Protein AF-A0A0Q3WVW7-F1 (afdb_monomer_lite)

Organism: NCBI:txid157838

pLDDT: mean 91.07, std 11.67, range [48.75, 98.81]

Sequence (157 aa):
MNHPLAWHESLELHELLTFQANCLIQLKMSVRKVINHELHDLYLYSIKLVEKNLKDLLPYVENIPNEYSRRKNEQNFFAGDLLGAAKTTIKMYASAITETTSSELRSVFHRHLNIVISWYTKIFEYMNKNGLYPSFNLQKLLEKDAQNVQNALLMKY

Foldseek 3Di:
DVDADDPVVLVVLLLLLLVLLLVLLVLQVCLVVDPDPVVSVVSVVSNVVSLVVNVVSLVNQPCQDPDQPPPPPVVLSVLSVQLNVLVVLLVVLVVVLVPDPDPVVNVVSVVVNVVSVVSNVVSVCVCVVVVSQPPPDSSVSSNVSSSSSVSSSPDHD

Secondary structure (DSSP, 8-state):
--SPPPHHHHHHHHHHHHHHHHHHHHHHHHGGG--SHHHHHHHHHHHHHHHHHHHHHGGGSTT--S-------HHHHHHHHHHHHHHHHHHHHHHHHHH---HHHHHHHHHHHHHHHHHHHHHHHHHHHTTS--TT-HHHHHHHHHHHHHHHHH---

InterPro domains:
  IPR012347 Ferritin-like [G3DSA:1.20.1260.10] (1-131)
  IPR012851 Spore coat protein CotF-like [PF07875] (78-134)
  IPR012851 Spore coat protein CotF-like [PTHR39183] (1-155)

Structure (mmCIF, N/CA/C/O backbone):
data_AF-A0A0Q3WVW7-F1
#
_entry.id   AF-A0A0Q3WVW7-F1
#
loop_
_atom_site.group_PDB
_atom_site.id
_atom_site.type_symbol
_atom_site.label_atom_id
_atom_site.label_alt_id
_atom_site.label_comp_id
_atom_site.label_asym_id
_atom_site.label_entity_id
_atom_site.label_seq_id
_atom_site.pdbx_PDB_ins_code
_atom_site.Cartn_x
_atom_site.Cartn_y
_atom_site.Cartn_z
_atom_site.occupancy
_atom_site.B_iso_or_equiv
_atom_site.auth_seq_id
_atom_site.auth_comp_id
_atom_site.auth_asym_id
_atom_site.auth_atom_id
_atom_site.pdbx_PDB_model_num
ATOM 1 N N . MET A 1 1 ? 10.539 5.246 22.748 1.00 57.66 1 MET A N 1
ATOM 2 C CA . MET A 1 1 ? 11.697 4.788 21.946 1.00 57.66 1 MET A CA 1
ATOM 3 C C . MET A 1 1 ? 12.900 5.618 22.354 1.00 57.66 1 MET A C 1
ATOM 5 O O . MET A 1 1 ? 12.700 6.778 22.689 1.00 57.66 1 MET A O 1
ATOM 9 N N . ASN A 1 2 ? 14.106 5.042 22.401 1.00 59.25 2 ASN A N 1
ATOM 10 C CA . ASN A 1 2 ? 15.295 5.767 22.877 1.00 59.25 2 ASN A CA 1
ATOM 11 C C . ASN A 1 2 ? 15.873 6.751 21.845 1.00 59.25 2 ASN A C 1
ATOM 13 O O . ASN A 1 2 ? 16.683 7.581 22.234 1.00 59.25 2 ASN A O 1
ATOM 17 N N . HIS A 1 3 ? 15.425 6.706 20.584 1.00 71.00 3 HIS A N 1
ATOM 18 C CA . HIS A 1 3 ? 15.744 7.660 19.515 1.00 71.00 3 HIS A CA 1
ATOM 19 C C . HIS A 1 3 ? 14.571 7.744 18.512 1.00 71.00 3 HIS A C 1
ATOM 21 O O . HIS A 1 3 ? 13.798 6.780 18.445 1.00 71.00 3 HIS A O 1
ATOM 27 N N . PRO A 1 4 ? 14.418 8.858 17.765 1.00 80.12 4 PRO A N 1
ATOM 28 C CA . PRO A 1 4 ? 13.463 8.948 16.657 1.00 80.12 4 PRO A CA 1
ATOM 29 C C . PRO A 1 4 ? 13.840 7.979 15.525 1.00 80.12 4 PRO A C 1
ATOM 31 O O . PRO A 1 4 ? 15.010 7.608 15.392 1.00 80.12 4 PRO A O 1
ATOM 34 N N . LEU A 1 5 ? 12.860 7.587 14.704 1.00 85.81 5 LEU A N 1
ATOM 35 C CA . LEU A 1 5 ? 13.095 6.758 13.516 1.00 85.81 5 LEU A CA 1
ATOM 36 C C . LEU A 1 5 ? 14.029 7.458 12.522 1.00 85.81 5 LEU A C 1
ATOM 38 O O . LEU A 1 5 ? 13.974 8.679 12.337 1.00 85.81 5 LEU A O 1
ATOM 42 N N . ALA A 1 6 ? 14.861 6.680 11.832 1.00 90.19 6 ALA A N 1
ATOM 43 C CA . ALA A 1 6 ? 15.631 7.193 10.711 1.00 90.19 6 ALA A CA 1
ATOM 44 C C . ALA A 1 6 ? 14.698 7.592 9.554 1.00 90.19 6 ALA A C 1
ATOM 46 O O . ALA A 1 6 ? 13.647 6.996 9.340 1.00 90.19 6 ALA A O 1
ATOM 47 N N . TRP A 1 7 ? 15.099 8.574 8.739 1.00 86.50 7 TRP A N 1
ATOM 48 C CA . TRP A 1 7 ? 14.257 9.107 7.655 1.00 86.50 7 TRP A CA 1
ATOM 49 C C . TRP A 1 7 ? 13.727 8.048 6.681 1.00 86.50 7 TRP A C 1
ATOM 51 O O . TRP A 1 7 ? 12.583 8.134 6.244 1.00 86.50 7 TRP A O 1
ATOM 61 N N . HIS A 1 8 ? 14.544 7.051 6.344 1.00 88.81 8 HIS A N 1
ATOM 62 C CA . HIS A 1 8 ? 14.125 5.960 5.466 1.00 88.81 8 HIS A CA 1
ATOM 63 C C . HIS A 1 8 ? 13.130 5.020 6.163 1.00 88.81 8 HIS A C 1
ATOM 65 O O . HIS A 1 8 ? 12.169 4.603 5.531 1.00 88.81 8 HIS A O 1
ATOM 71 N N . GLU A 1 9 ? 13.287 4.758 7.464 1.00 90.75 9 GLU A N 1
ATOM 72 C CA . GLU A 1 9 ? 12.320 3.987 8.258 1.00 90.75 9 GLU A CA 1
ATOM 73 C C . GLU A 1 9 ? 10.980 4.721 8.354 1.00 90.75 9 GLU A C 1
ATOM 75 O O . GLU A 1 9 ? 9.931 4.107 8.196 1.00 90.75 9 GLU A O 1
ATOM 80 N N . SER A 1 10 ? 11.003 6.045 8.532 1.00 90.62 10 SER A N 1
ATOM 81 C CA . SER A 1 10 ? 9.798 6.882 8.524 1.00 90.62 10 SER A CA 1
ATOM 82 C C . SER A 1 10 ? 9.072 6.849 7.175 1.00 90.62 10 SER A C 1
ATOM 84 O O . SER A 1 10 ? 7.843 6.835 7.135 1.00 90.62 10 SER A O 1
ATOM 86 N N . LEU A 1 11 ? 9.811 6.814 6.061 1.00 91.00 11 LEU A N 1
ATOM 87 C CA . LEU A 1 11 ? 9.227 6.675 4.723 1.00 91.00 11 LEU A CA 1
ATOM 88 C C . LEU A 1 11 ? 8.661 5.270 4.482 1.00 91.00 11 LEU A C 1
ATOM 90 O O . LEU A 1 11 ? 7.568 5.145 3.936 1.00 91.00 11 LEU A O 1
ATOM 94 N N . GLU A 1 12 ? 9.349 4.219 4.924 1.00 93.50 12 GLU A N 1
ATOM 95 C CA . GLU A 1 12 ? 8.818 2.853 4.846 1.00 93.50 12 GLU A CA 1
ATOM 96 C C . GLU A 1 12 ? 7.570 2.682 5.725 1.00 93.50 12 GLU A C 1
ATOM 98 O O . GLU A 1 12 ? 6.584 2.074 5.305 1.00 93.50 12 GLU A O 1
ATOM 103 N N . LEU A 1 13 ? 7.557 3.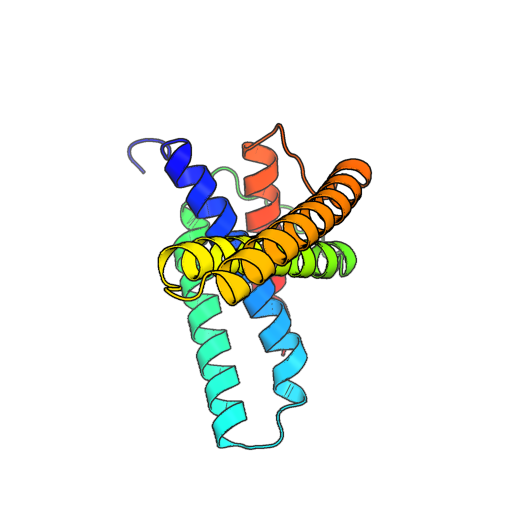289 6.916 1.00 93.31 13 LEU A N 1
ATOM 104 C CA . LEU A 1 13 ? 6.385 3.323 7.786 1.00 93.31 13 LEU A CA 1
ATOM 105 C C . LEU A 1 13 ? 5.200 4.027 7.103 1.00 93.31 13 LEU A C 1
ATOM 107 O O . LEU A 1 13 ? 4.090 3.496 7.138 1.00 93.31 13 LEU A O 1
ATOM 111 N N . HIS A 1 14 ? 5.429 5.163 6.432 1.00 92.88 14 HIS A N 1
ATOM 112 C CA . HIS A 1 14 ? 4.414 5.855 5.623 1.00 92.88 14 HIS A CA 1
ATOM 113 C C . HIS A 1 14 ? 3.791 4.929 4.566 1.00 92.88 14 HIS A C 1
ATOM 115 O O . HIS A 1 14 ? 2.562 4.814 4.475 1.00 92.88 14 HIS A O 1
ATOM 121 N N . GLU A 1 15 ? 4.625 4.243 3.779 1.00 92.88 15 GLU A N 1
ATOM 122 C CA . GLU A 1 15 ? 4.149 3.345 2.723 1.00 92.88 15 GLU A CA 1
ATOM 123 C C . GLU A 1 15 ? 3.331 2.184 3.312 1.00 92.88 15 GLU A C 1
ATOM 125 O O . GLU A 1 15 ? 2.245 1.873 2.811 1.00 92.88 15 GLU A O 1
ATOM 130 N N . LEU A 1 16 ? 3.802 1.580 4.411 1.00 95.56 16 LEU A N 1
ATOM 131 C CA . LEU A 1 16 ? 3.119 0.471 5.082 1.00 95.56 16 LEU A CA 1
ATOM 132 C C . LEU A 1 16 ? 1.773 0.884 5.682 1.00 95.56 16 LEU A C 1
ATOM 134 O O . LEU A 1 16 ? 0.780 0.180 5.475 1.00 95.56 16 LEU A O 1
ATOM 138 N N . LEU A 1 17 ? 1.719 2.007 6.404 1.00 94.81 17 LEU A N 1
ATOM 139 C CA . LEU A 1 17 ? 0.484 2.511 7.011 1.00 94.81 17 LEU A CA 1
ATOM 140 C C . LEU A 1 17 ? -0.545 2.862 5.933 1.00 94.81 17 LEU A C 1
ATOM 142 O O . LEU A 1 17 ? -1.691 2.418 6.014 1.00 94.81 17 LEU A O 1
ATOM 146 N N . THR A 1 18 ? -0.132 3.596 4.896 1.00 92.81 18 THR A N 1
ATOM 147 C CA . THR A 1 18 ? -1.018 4.010 3.798 1.00 92.81 18 THR A CA 1
ATOM 148 C C . THR A 1 18 ? -1.592 2.804 3.063 1.00 92.81 18 THR A C 1
ATOM 150 O O . THR A 1 18 ? -2.807 2.706 2.870 1.00 92.81 18 THR A O 1
ATOM 153 N N . PHE A 1 19 ? -0.733 1.859 2.671 1.00 93.88 19 PHE A N 1
ATOM 154 C CA . PHE A 1 19 ? -1.153 0.690 1.909 1.00 93.88 19 PHE A CA 1
ATOM 155 C C . PHE A 1 19 ? -2.079 -0.221 2.722 1.00 93.88 19 PHE A C 1
ATOM 157 O O . PHE A 1 19 ? -3.143 -0.615 2.239 1.00 93.88 19 PHE A O 1
ATOM 164 N N . GLN A 1 20 ? -1.723 -0.522 3.976 1.00 97.19 20 GLN A N 1
ATOM 165 C CA . GLN A 1 20 ? -2.538 -1.390 4.827 1.00 97.19 20 GLN A CA 1
ATOM 166 C C . GLN A 1 20 ? -3.859 -0.732 5.240 1.00 97.19 20 GLN A C 1
ATOM 168 O O . GLN A 1 20 ? -4.874 -1.425 5.296 1.00 97.19 20 GLN A O 1
ATOM 173 N N . ALA A 1 21 ? -3.896 0.586 5.459 1.00 95.69 21 ALA A N 1
ATOM 174 C CA . ALA A 1 21 ? -5.146 1.301 5.719 1.00 95.69 21 ALA A CA 1
ATOM 175 C C . ALA A 1 21 ? -6.113 1.204 4.531 1.00 95.69 21 ALA A C 1
ATOM 177 O O . ALA A 1 21 ? -7.284 0.870 4.719 1.00 95.69 21 ALA A O 1
ATOM 178 N N . ASN A 1 22 ? -5.628 1.429 3.305 1.00 94.94 22 ASN A N 1
ATOM 179 C CA . ASN A 1 22 ? -6.458 1.313 2.103 1.00 94.94 22 ASN A CA 1
ATOM 180 C C . ASN A 1 22 ? -6.920 -0.134 1.879 1.00 94.94 22 ASN A C 1
ATOM 182 O O . ASN A 1 22 ? -8.099 -0.367 1.618 1.00 94.94 22 ASN A O 1
ATOM 186 N N . CYS A 1 23 ? -6.032 -1.113 2.079 1.00 95.94 23 CYS A N 1
ATOM 187 C CA . CYS A 1 23 ? -6.392 -2.529 2.040 1.00 95.94 23 CYS A CA 1
ATOM 188 C C . CYS A 1 23 ? -7.506 -2.856 3.050 1.00 95.94 23 CYS A C 1
ATOM 190 O O . CYS A 1 23 ? -8.507 -3.481 2.697 1.00 95.94 23 CYS A O 1
ATOM 192 N N . LEU A 1 24 ? -7.388 -2.368 4.290 1.00 97.50 24 LEU A N 1
ATOM 193 C CA . LEU A 1 24 ? -8.395 -2.574 5.328 1.00 97.50 24 LEU A CA 1
ATOM 194 C C . LEU A 1 24 ? -9.749 -1.969 4.942 1.00 97.50 24 LEU A C 1
ATOM 196 O O . LEU A 1 24 ? -10.776 -2.631 5.087 1.00 97.50 24 LEU A O 1
ATOM 200 N N . ILE A 1 25 ? -9.758 -0.736 4.427 1.00 95.62 25 ILE A N 1
ATOM 201 C CA . ILE A 1 25 ? -10.981 -0.076 3.952 1.00 95.62 25 ILE A CA 1
ATOM 202 C C . ILE A 1 25 ? -11.625 -0.907 2.837 1.00 95.62 25 ILE A C 1
ATOM 204 O O . ILE A 1 25 ? -12.817 -1.206 2.913 1.00 95.62 25 ILE A O 1
ATOM 208 N N . GLN A 1 26 ? -10.846 -1.352 1.851 1.00 95.94 26 GLN A N 1
ATOM 209 C CA . GLN A 1 26 ? -11.347 -2.139 0.727 1.00 95.94 26 GLN A CA 1
ATOM 210 C C . GLN A 1 26 ? -11.926 -3.492 1.165 1.00 95.94 26 GLN A C 1
ATOM 212 O O . GLN A 1 26 ? -13.004 -3.884 0.701 1.00 95.94 26 GLN A O 1
ATOM 217 N N . LEU A 1 27 ? -11.262 -4.192 2.091 1.00 97.88 27 LEU A N 1
ATOM 218 C CA . LEU A 1 27 ? -11.765 -5.434 2.684 1.00 97.88 27 LEU A CA 1
ATOM 219 C C . LEU A 1 27 ? -13.101 -5.195 3.399 1.00 97.88 27 LEU A C 1
ATOM 221 O O . LEU A 1 27 ? -14.083 -5.888 3.126 1.00 97.88 27 LEU A O 1
ATOM 225 N N . LYS A 1 28 ? -13.168 -4.166 4.251 1.00 97.06 28 LYS A N 1
ATOM 226 C CA . LYS A 1 28 ? -14.375 -3.788 5.002 1.00 97.06 28 LYS A CA 1
ATOM 227 C C . LYS A 1 28 ? -15.533 -3.353 4.098 1.00 97.06 28 LYS A C 1
ATOM 229 O O . LYS A 1 28 ? -16.685 -3.665 4.383 1.00 97.06 28 LYS A O 1
ATOM 234 N N . MET A 1 29 ? -15.250 -2.676 2.984 1.00 94.50 29 MET A N 1
ATOM 235 C CA . MET A 1 29 ? -16.251 -2.318 1.968 1.00 94.50 29 MET A CA 1
ATOM 236 C C . MET A 1 29 ? -16.808 -3.532 1.216 1.00 94.50 29 MET A C 1
ATOM 238 O O . MET A 1 29 ? -17.929 -3.481 0.699 1.00 94.50 29 MET A O 1
ATOM 242 N N . SER A 1 30 ? -16.016 -4.598 1.112 1.00 96.44 30 SER A N 1
ATOM 243 C CA . SER A 1 30 ? -16.300 -5.728 0.230 1.00 96.44 30 SER A CA 1
ATOM 244 C C . SER A 1 30 ? -16.877 -6.936 0.957 1.00 96.44 30 SER A C 1
ATOM 246 O O . SER A 1 30 ? -17.667 -7.652 0.354 1.00 96.44 30 SER A O 1
ATOM 248 N N . VAL A 1 31 ? -16.546 -7.151 2.235 1.00 97.81 31 VAL A N 1
ATOM 249 C CA . VAL A 1 31 ? -16.882 -8.387 2.968 1.00 97.81 31 VAL A CA 1
ATOM 250 C C . VAL A 1 31 ? -18.374 -8.732 2.937 1.00 97.81 31 VAL A C 1
ATOM 252 O O . VAL A 1 31 ? -18.726 -9.867 2.643 1.00 97.81 31 VAL A O 1
ATOM 255 N N . ARG A 1 32 ? -19.272 -7.745 3.073 1.00 96.06 32 ARG A N 1
ATOM 256 C CA . ARG A 1 32 ? -20.734 -7.966 2.998 1.00 96.06 32 ARG A CA 1
ATOM 257 C C . ARG A 1 32 ? -21.237 -8.440 1.633 1.00 96.06 32 ARG A C 1
ATOM 259 O O . ARG A 1 32 ? -22.378 -8.872 1.521 1.00 96.06 32 ARG A O 1
ATOM 266 N N . LYS A 1 33 ? -20.423 -8.297 0.586 1.00 97.44 33 LYS A N 1
ATOM 267 C CA . LYS A 1 33 ? -20.734 -8.719 -0.787 1.00 97.44 33 LYS A CA 1
ATOM 268 C C . LYS A 1 33 ? -20.214 -10.130 -1.083 1.00 97.44 33 LYS A C 1
ATOM 270 O O . LYS A 1 33 ? -20.524 -10.673 -2.140 1.00 97.44 33 LYS A O 1
ATOM 275 N N . VAL A 1 34 ? -19.412 -10.714 -0.190 1.00 97.12 34 VAL A N 1
ATOM 276 C CA . VAL A 1 34 ? -18.828 -12.048 -0.358 1.00 97.12 34 VAL A CA 1
ATOM 277 C C . VAL A 1 34 ? -19.845 -13.097 0.087 1.00 97.12 34 VAL A C 1
ATOM 279 O O . VAL A 1 34 ? -20.112 -13.246 1.273 1.00 97.12 34 VAL A O 1
ATOM 282 N N . ILE A 1 35 ? -20.430 -13.810 -0.880 1.00 97.00 35 ILE A N 1
ATOM 283 C CA . ILE A 1 35 ? -21.507 -14.787 -0.631 1.00 97.00 35 ILE A CA 1
ATOM 284 C C . ILE A 1 35 ? -20.952 -16.146 -0.179 1.00 97.00 35 ILE A C 1
ATOM 286 O O . ILE A 1 35 ? -21.553 -16.821 0.652 1.00 97.00 35 ILE A O 1
ATOM 290 N N . ASN A 1 36 ? -19.817 -16.573 -0.741 1.00 98.25 36 ASN A N 1
ATOM 291 C CA . ASN A 1 36 ? -19.202 -17.850 -0.387 1.00 98.25 36 ASN A CA 1
ATOM 292 C C . ASN A 1 36 ? -18.676 -17.800 1.058 1.00 98.25 36 ASN A C 1
ATOM 294 O O . ASN A 1 36 ? -17.891 -16.916 1.390 1.00 98.25 36 ASN A O 1
ATOM 298 N N . HIS A 1 37 ? -19.093 -18.759 1.888 1.00 97.56 37 HIS A N 1
ATOM 299 C CA . HIS A 1 37 ? -18.794 -18.770 3.323 1.00 97.56 37 HIS A CA 1
ATOM 300 C C . HIS A 1 37 ? -17.295 -18.870 3.624 1.00 97.56 37 HIS A C 1
ATOM 302 O O . HIS A 1 37 ? -16.781 -18.108 4.434 1.00 97.56 37 HIS A O 1
ATOM 308 N N . GLU A 1 38 ? -16.581 -19.771 2.952 1.00 98.44 38 GLU A N 1
ATOM 309 C CA . GLU A 1 38 ? -15.143 -19.962 3.170 1.00 98.44 38 GLU A CA 1
ATOM 310 C C . GLU A 1 38 ? -14.354 -18.703 2.789 1.00 98.44 38 GLU A C 1
ATOM 312 O O . GLU A 1 38 ? -13.508 -18.228 3.546 1.00 98.44 38 GLU A O 1
ATOM 317 N N . LEU A 1 39 ? -14.690 -18.089 1.651 1.00 98.25 39 LEU A N 1
ATOM 318 C CA . LEU A 1 39 ? -14.087 -16.824 1.247 1.00 98.25 39 LEU A CA 1
ATOM 319 C C . LEU A 1 39 ? -14.458 -15.690 2.210 1.00 98.25 39 LEU A C 1
ATOM 321 O O . LEU A 1 39 ? -13.614 -14.857 2.527 1.00 98.25 39 LEU A O 1
ATOM 325 N N . HIS A 1 40 ? -15.695 -15.650 2.702 1.00 98.38 40 HIS A N 1
ATOM 326 C CA . HIS A 1 40 ? -16.123 -14.659 3.686 1.00 98.38 40 HIS A CA 1
ATOM 327 C C . HIS A 1 40 ? -15.319 -14.783 4.991 1.00 98.38 40 HIS A C 1
ATOM 329 O O . HIS A 1 40 ? -14.857 -13.773 5.526 1.00 98.38 40 HIS A O 1
ATOM 335 N N . ASP A 1 41 ? -15.067 -16.006 5.464 1.00 98.50 41 ASP A N 1
ATOM 336 C CA . ASP A 1 41 ? -14.225 -16.259 6.636 1.00 98.50 41 ASP A CA 1
ATOM 337 C C . ASP A 1 41 ? -12.779 -15.802 6.414 1.00 98.50 41 ASP A C 1
ATOM 339 O O . ASP A 1 41 ? -12.187 -15.181 7.303 1.00 98.50 41 ASP A O 1
ATOM 343 N N . LEU A 1 42 ? -12.228 -16.019 5.214 1.00 98.56 42 LEU A N 1
ATOM 344 C CA . LEU A 1 42 ? -10.917 -15.484 4.838 1.00 98.56 42 LEU A CA 1
ATOM 345 C C . LEU A 1 42 ? -10.905 -13.951 4.862 1.00 98.56 42 LEU A C 1
ATOM 347 O O . LEU A 1 42 ? -9.973 -13.369 5.412 1.00 98.56 42 LEU A O 1
ATOM 351 N N . TYR A 1 43 ? -11.949 -13.282 4.361 1.00 98.50 43 TYR A N 1
ATOM 352 C CA . TYR A 1 43 ? -12.070 -11.821 4.462 1.00 98.50 43 TYR A CA 1
ATOM 353 C C . TYR A 1 43 ? -12.098 -11.352 5.923 1.00 98.50 43 TYR A C 1
ATOM 355 O O . TYR A 1 43 ? -11.387 -10.410 6.273 1.00 98.50 43 TYR A O 1
ATOM 363 N N . LEU A 1 44 ? -12.873 -12.007 6.794 1.00 98.56 44 LEU A N 1
ATOM 364 C CA . LEU A 1 44 ? -12.922 -11.672 8.222 1.00 98.56 44 LEU A CA 1
ATOM 365 C C . LEU A 1 44 ? -11.569 -11.882 8.911 1.00 98.56 44 LEU A C 1
ATOM 367 O O . LEU A 1 44 ? -11.159 -11.059 9.734 1.00 98.56 44 LEU A O 1
ATOM 371 N N . TYR A 1 45 ? -10.871 -12.968 8.579 1.00 98.62 45 TYR A N 1
ATOM 372 C CA . TYR A 1 45 ? -9.523 -13.229 9.070 1.00 98.62 45 TYR A CA 1
ATOM 373 C C . TYR A 1 45 ? -8.544 -12.145 8.605 1.00 98.62 45 TYR A C 1
ATOM 375 O O . TYR A 1 45 ? -7.843 -11.561 9.433 1.00 98.62 45 TYR A O 1
ATOM 383 N N . SER A 1 46 ? -8.541 -11.817 7.310 1.00 98.62 46 SER A N 1
ATOM 384 C CA . SER A 1 46 ? -7.692 -10.771 6.738 1.00 98.62 46 SER A CA 1
ATOM 385 C C . SER A 1 46 ? -7.963 -9.408 7.368 1.00 98.62 46 SER A C 1
ATOM 387 O O . SER A 1 46 ? -7.014 -8.706 7.702 1.00 98.62 46 SER A O 1
ATOM 389 N N . ILE A 1 47 ? -9.228 -9.045 7.607 1.00 98.69 47 ILE A N 1
ATOM 390 C CA . ILE A 1 47 ? -9.578 -7.801 8.305 1.00 98.69 47 ILE A CA 1
ATOM 391 C C . ILE A 1 47 ? -8.927 -7.769 9.691 1.00 98.69 47 ILE A C 1
ATOM 393 O O . ILE A 1 47 ? -8.220 -6.815 10.004 1.00 98.69 47 ILE A O 1
ATOM 397 N N . LYS A 1 48 ? -9.093 -8.823 10.501 1.00 98.56 48 LYS A N 1
ATOM 398 C CA . LYS A 1 4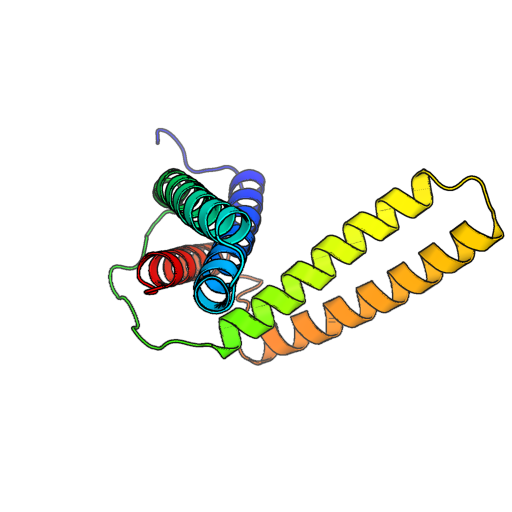8 ? -8.497 -8.898 11.848 1.00 98.56 48 LYS A CA 1
ATOM 399 C C . LYS A 1 48 ? -6.967 -8.846 11.816 1.00 98.56 48 LYS A C 1
ATOM 401 O O . LYS A 1 48 ? -6.362 -8.197 12.667 1.00 98.56 48 LYS A O 1
ATOM 406 N N . LEU A 1 49 ? -6.349 -9.517 10.844 1.00 98.56 49 LEU A N 1
ATOM 407 C CA . LEU A 1 49 ? -4.900 -9.518 10.644 1.00 98.56 49 LEU A CA 1
ATOM 408 C C . LEU A 1 49 ? -4.382 -8.109 10.324 1.00 98.56 49 LEU A C 1
ATOM 410 O O . LEU A 1 49 ? -3.473 -7.623 10.992 1.00 98.56 49 LEU A O 1
ATOM 414 N N . VAL A 1 50 ? -4.990 -7.429 9.350 1.00 98.50 50 VAL A N 1
ATOM 415 C CA . VAL A 1 50 ? -4.582 -6.074 8.953 1.00 98.50 50 VAL A CA 1
ATOM 416 C C . VAL A 1 50 ? -4.858 -5.064 10.076 1.00 98.50 50 VAL A C 1
ATOM 418 O O . VAL A 1 50 ? -4.017 -4.209 10.344 1.00 98.50 50 VAL A O 1
ATOM 421 N N . GLU A 1 51 ? -5.978 -5.184 10.801 1.00 98.31 51 GLU A N 1
ATOM 422 C CA . GLU A 1 51 ? -6.243 -4.361 11.992 1.00 98.31 51 GLU A CA 1
ATOM 423 C C . GLU A 1 51 ? -5.161 -4.525 13.061 1.00 98.31 51 GLU A C 1
ATOM 425 O O . GLU A 1 51 ? -4.767 -3.537 13.681 1.00 98.31 51 GLU A O 1
ATOM 430 N N . LYS A 1 52 ? -4.690 -5.756 13.294 1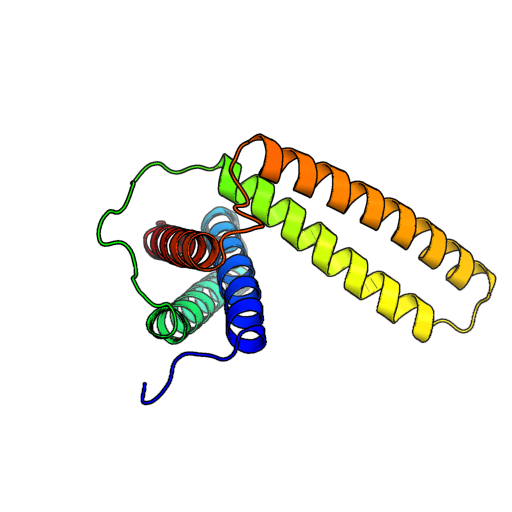.00 98.25 52 LYS A N 1
ATOM 431 C CA . LYS A 1 52 ? -3.603 -6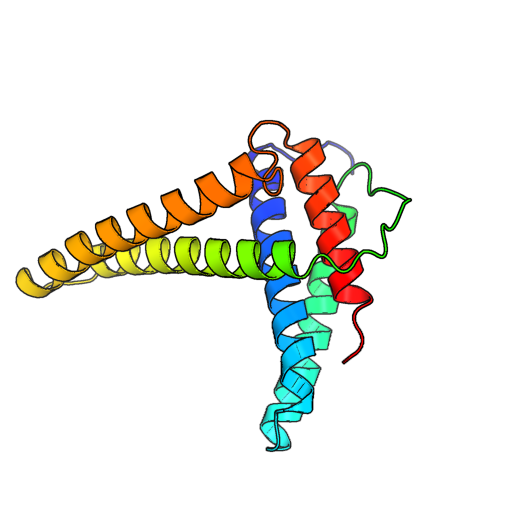.025 14.237 1.00 98.25 52 LYS A CA 1
ATOM 432 C C . LYS A 1 52 ? -2.305 -5.365 13.774 1.00 98.25 52 LYS A C 1
ATOM 434 O O . LYS A 1 52 ? -1.745 -4.583 14.531 1.00 98.25 52 LYS A O 1
ATOM 439 N N . ASN A 1 53 ? -1.883 -5.604 12.533 1.00 98.31 53 ASN A N 1
ATOM 440 C CA . ASN A 1 53 ? -0.660 -5.010 11.987 1.00 98.31 53 ASN A CA 1
ATOM 441 C C . ASN A 1 53 ? -0.665 -3.480 12.107 1.00 98.31 53 ASN A C 1
ATOM 443 O O . ASN A 1 53 ? 0.313 -2.880 12.538 1.00 98.31 53 ASN A O 1
ATOM 447 N N . LEU A 1 54 ? -1.784 -2.840 11.761 1.00 97.31 54 LEU A N 1
ATOM 448 C CA . LEU A 1 54 ? -1.929 -1.391 11.866 1.00 97.31 54 LEU A CA 1
ATOM 449 C C . LEU A 1 54 ? -1.851 -0.897 13.316 1.00 97.31 54 LEU A C 1
ATOM 451 O O . LEU A 1 54 ? -1.223 0.126 13.576 1.00 97.31 54 LEU A O 1
ATOM 455 N N . LYS A 1 55 ? -2.450 -1.623 14.269 1.00 96.12 55 LYS A N 1
ATOM 456 C CA . LYS A 1 55 ? -2.331 -1.315 15.705 1.00 96.12 55 LYS A CA 1
ATOM 457 C C . LYS A 1 55 ? -0.901 -1.478 16.217 1.00 96.12 55 LYS A C 1
ATOM 459 O O . LYS A 1 55 ? -0.503 -0.699 17.073 1.00 96.12 55 LYS A O 1
ATOM 464 N N . ASP A 1 56 ? -0.149 -2.438 15.685 1.00 95.69 56 ASP A N 1
ATOM 465 C CA . ASP A 1 56 ? 1.254 -2.660 16.044 1.00 95.69 56 ASP A CA 1
ATOM 466 C C . ASP A 1 56 ? 2.171 -1.566 15.456 1.00 95.69 56 ASP A C 1
ATOM 468 O O . ASP A 1 56 ? 3.151 -1.182 16.090 1.00 95.69 56 ASP A O 1
ATOM 472 N N . LEU A 1 57 ? 1.836 -1.014 14.281 1.00 94.50 57 LEU A N 1
ATOM 473 C CA . LEU A 1 57 ? 2.602 0.052 13.615 1.00 94.50 57 LEU A CA 1
ATOM 474 C C . LEU A 1 57 ? 2.278 1.468 14.125 1.00 94.50 57 LEU A C 1
ATOM 476 O O . LEU A 1 57 ? 3.161 2.322 14.149 1.00 94.50 57 LEU A O 1
ATOM 480 N N . LEU A 1 58 ? 1.038 1.741 14.545 1.00 91.75 58 LEU A N 1
ATOM 481 C CA . LEU A 1 58 ? 0.610 3.075 15.003 1.00 91.75 58 LEU A CA 1
ATOM 482 C C . LEU A 1 58 ? 1.499 3.701 16.099 1.00 91.75 58 LEU A C 1
ATOM 484 O O . LEU A 1 58 ? 1.779 4.893 15.992 1.00 91.75 58 LEU A O 1
ATOM 488 N N . PRO A 1 59 ? 1.978 2.961 17.122 1.00 90.88 59 PRO A N 1
ATOM 489 C CA . PRO A 1 59 ? 2.853 3.506 18.162 1.00 90.88 59 PRO A CA 1
ATOM 490 C C . PRO A 1 59 ? 4.193 4.064 17.663 1.00 90.88 59 PRO A C 1
ATOM 492 O O . PRO A 1 59 ? 4.887 4.725 18.434 1.00 90.88 59 PRO A O 1
ATOM 495 N N . TYR A 1 60 ? 4.572 3.790 16.411 1.00 90.06 60 TYR A N 1
ATOM 496 C CA . TYR A 1 60 ? 5.785 4.314 15.779 1.00 90.06 60 TYR A CA 1
ATOM 497 C C . TYR A 1 60 ? 5.586 5.684 15.112 1.00 90.06 60 TYR A C 1
ATOM 499 O O . TYR A 1 60 ? 6.562 6.286 14.670 1.00 90.06 60 TYR A O 1
ATOM 507 N N . VAL A 1 61 ? 4.355 6.203 15.059 1.00 86.44 61 VAL A N 1
ATOM 508 C CA . VAL A 1 61 ? 4.074 7.560 14.575 1.00 86.44 61 VAL A CA 1
ATOM 509 C C . VAL A 1 61 ? 4.142 8.551 15.738 1.00 86.44 61 VAL A C 1
ATOM 511 O O . VAL A 1 61 ? 3.387 8.449 16.705 1.00 86.44 61 VAL A O 1
ATOM 514 N N . GLU A 1 62 ? 5.034 9.537 15.643 1.00 75.75 62 GLU A N 1
ATOM 515 C CA . GLU A 1 62 ? 5.090 10.654 16.591 1.00 75.75 62 GLU A CA 1
ATOM 516 C C . GLU A 1 62 ? 3.875 11.584 16.419 1.00 75.75 62 GLU A C 1
ATOM 518 O O . GLU A 1 62 ? 3.393 11.788 15.308 1.00 75.75 62 GLU A O 1
ATOM 523 N N . ASN A 1 63 ? 3.397 12.192 17.513 1.00 65.75 63 ASN A N 1
ATOM 524 C CA . ASN A 1 63 ? 2.330 13.207 17.504 1.00 65.75 63 ASN A CA 1
ATOM 525 C C . ASN A 1 63 ? 1.033 12.780 16.793 1.00 65.75 63 ASN A C 1
ATOM 527 O O . ASN A 1 63 ? 0.491 13.511 15.966 1.00 65.75 63 ASN A O 1
ATOM 531 N N . ILE A 1 64 ? 0.495 11.611 17.155 1.00 62.84 64 ILE A N 1
ATOM 532 C CA . ILE A 1 64 ? -0.825 11.170 16.686 1.00 62.84 64 ILE A CA 1
ATOM 533 C C . ILE A 1 64 ? -1.876 12.235 17.067 1.00 62.84 64 ILE A C 1
ATOM 535 O O . ILE A 1 64 ? -2.061 12.493 18.261 1.00 62.84 64 ILE A O 1
ATOM 539 N N . PRO A 1 65 ? -2.578 12.860 16.101 1.00 58.62 65 PRO A N 1
ATOM 540 C CA . PRO A 1 65 ? -3.556 13.897 16.405 1.00 58.62 65 PRO A CA 1
ATOM 541 C C . PRO A 1 65 ? -4.675 13.354 17.305 1.00 58.62 65 PRO A C 1
ATOM 543 O O . PRO A 1 65 ? -5.269 12.318 17.012 1.00 58.62 65 PRO A O 1
ATOM 546 N N . ASN A 1 66 ? -5.006 14.080 18.378 1.00 54.03 66 ASN A N 1
ATOM 547 C CA . ASN A 1 66 ? -6.159 13.757 19.231 1.00 54.03 66 ASN A CA 1
ATOM 548 C C . ASN A 1 66 ? -7.504 14.055 18.540 1.00 54.03 66 ASN A C 1
ATOM 550 O O . ASN A 1 66 ? -8.542 13.524 18.941 1.00 54.03 66 ASN A O 1
ATOM 554 N N . GLU A 1 67 ? -7.505 14.911 17.511 1.00 50.16 67 GLU A N 1
ATOM 555 C CA . GLU A 1 67 ? -8.715 15.326 16.804 1.00 50.16 67 GLU A CA 1
ATOM 556 C C . GLU A 1 67 ? -9.013 14.444 15.592 1.00 50.16 67 GLU A C 1
ATOM 558 O O . GLU A 1 67 ? -8.516 14.619 14.478 1.00 50.16 67 GLU A O 1
ATOM 563 N N . TYR A 1 68 ? -9.936 13.518 15.817 1.00 52.72 68 TYR A N 1
ATOM 564 C CA . TYR A 1 68 ? -10.585 12.748 14.773 1.00 52.72 68 TYR A CA 1
ATOM 565 C C . TYR A 1 68 ? -11.546 13.651 13.997 1.00 52.72 68 TYR A C 1
ATOM 567 O O . TYR A 1 68 ? -12.687 13.876 14.411 1.00 52.72 68 TYR A O 1
ATOM 575 N N . SER A 1 69 ? -11.152 14.122 12.814 1.00 51.53 69 SER A N 1
ATOM 576 C CA . SER A 1 69 ? -12.159 14.606 11.869 1.00 51.53 69 SER A CA 1
ATOM 577 C C . SER A 1 69 ? -12.910 13.398 11.304 1.00 51.53 69 SER A C 1
ATOM 579 O O . SER A 1 69 ? -12.466 12.734 10.375 1.00 51.53 69 SER A O 1
ATOM 581 N N . ARG A 1 70 ? -14.107 13.144 11.850 1.00 48.75 70 ARG A N 1
ATOM 582 C CA . ARG A 1 70 ? -15.084 12.121 11.416 1.00 48.75 70 ARG A CA 1
ATOM 583 C C . ARG A 1 70 ? -15.564 12.289 9.964 1.00 48.75 70 ARG A C 1
ATOM 585 O O . ARG A 1 70 ? -16.483 11.593 9.529 1.00 48.75 70 ARG A O 1
ATOM 592 N N . ARG A 1 71 ? -15.001 13.243 9.212 1.00 51.34 71 ARG A N 1
ATOM 593 C CA . ARG A 1 71 ? -15.282 13.407 7.790 1.00 51.34 71 ARG A CA 1
ATOM 594 C C . ARG A 1 71 ? -14.642 12.244 7.055 1.00 51.34 71 ARG A C 1
ATOM 596 O O . ARG A 1 71 ? -13.451 12.243 6.770 1.00 51.34 71 ARG A O 1
ATOM 603 N N . LYS A 1 72 ? -15.494 11.274 6.740 1.00 54.84 72 LYS A N 1
ATOM 604 C CA . LYS A 1 72 ? -15.278 10.237 5.741 1.00 54.84 72 LYS A CA 1
ATOM 605 C C . LYS A 1 72 ? -14.881 10.917 4.430 1.00 54.84 72 LYS A C 1
ATOM 607 O O . LYS A 1 72 ? -15.743 11.317 3.655 1.00 54.84 72 LYS A O 1
ATOM 612 N N . ASN A 1 73 ? -13.589 11.129 4.209 1.00 63.38 73 ASN A N 1
ATOM 613 C CA . ASN A 1 73 ? -13.130 11.673 2.945 1.00 63.38 73 ASN A CA 1
ATOM 614 C C . ASN A 1 73 ? -12.908 10.501 1.991 1.00 63.38 73 ASN A C 1
ATOM 616 O O . ASN A 1 73 ? -11.783 10.055 1.792 1.00 63.38 73 ASN A O 1
ATOM 620 N N . GLU A 1 74 ? -14.007 9.959 1.457 1.00 76.88 74 GLU A N 1
ATOM 621 C CA . GLU A 1 74 ? -13.980 8.857 0.483 1.00 76.88 74 GLU A CA 1
ATOM 622 C C . GLU A 1 74 ? -13.036 9.178 -0.688 1.00 76.88 74 GLU A C 1
ATOM 624 O O . GLU A 1 74 ? -12.350 8.298 -1.196 1.00 76.88 74 GLU A O 1
ATOM 629 N N . GLN A 1 75 ? -12.907 10.461 -1.040 1.00 84.06 75 GLN A N 1
ATOM 630 C CA . GLN A 1 75 ? -11.973 10.952 -2.051 1.00 84.06 75 GLN A CA 1
ATOM 631 C C . GLN A 1 75 ? -10.503 10.662 -1.707 1.00 84.06 75 GLN A C 1
ATOM 633 O O . GLN A 1 75 ? -9.738 10.314 -2.605 1.00 84.06 75 GLN A O 1
ATOM 638 N N . ASN A 1 76 ? -10.102 10.772 -0.433 1.00 85.44 76 ASN A N 1
ATOM 639 C CA . ASN A 1 76 ? -8.738 10.446 0.002 1.00 85.44 76 ASN A CA 1
ATOM 640 C C . ASN A 1 76 ? -8.453 8.960 -0.180 1.00 85.44 76 ASN A C 1
ATOM 642 O O . ASN A 1 76 ? -7.389 8.609 -0.683 1.00 85.44 76 ASN A O 1
ATOM 646 N N . PHE A 1 77 ? -9.414 8.114 0.202 1.00 89.69 77 PHE A N 1
ATOM 647 C CA . PHE A 1 77 ? -9.307 6.673 0.015 1.00 89.69 77 PHE A CA 1
ATOM 648 C C . PHE A 1 77 ? -9.161 6.333 -1.470 1.00 89.69 77 PHE A C 1
ATOM 650 O O . PHE A 1 77 ? -8.169 5.723 -1.844 1.00 89.69 77 PHE A O 1
ATOM 657 N N . PHE A 1 78 ? -10.075 6.792 -2.331 1.00 92.75 78 PHE A N 1
ATOM 658 C CA . PHE A 1 78 ? -10.023 6.458 -3.758 1.00 92.75 78 PHE A CA 1
ATOM 659 C C . PHE A 1 78 ? -8.760 6.983 -4.451 1.00 92.75 78 PHE A C 1
ATOM 661 O O . PHE A 1 78 ? -8.183 6.288 -5.282 1.00 92.75 78 PHE A O 1
ATOM 668 N N . ALA A 1 79 ? -8.299 8.190 -4.110 1.00 93.56 79 ALA A N 1
ATOM 669 C CA . ALA A 1 79 ? -7.058 8.721 -4.667 1.00 93.56 79 ALA A CA 1
ATOM 670 C C . ALA A 1 79 ? -5.828 7.939 -4.173 1.00 93.56 79 ALA A C 1
ATOM 672 O O . ALA A 1 79 ? -4.938 7.632 -4.965 1.00 93.56 79 ALA A O 1
ATOM 673 N N . GLY A 1 80 ? -5.793 7.590 -2.883 1.00 92.50 80 GLY A N 1
ATOM 674 C CA . GLY A 1 80 ? -4.719 6.801 -2.285 1.00 92.50 80 GLY A CA 1
ATOM 675 C C . GLY A 1 80 ? -4.669 5.363 -2.804 1.00 92.50 80 GLY A C 1
ATOM 676 O O . GLY A 1 80 ? -3.583 4.857 -3.073 1.00 92.50 80 GLY A O 1
ATOM 677 N N . ASP A 1 81 ? -5.823 4.723 -2.991 1.00 94.50 81 ASP A N 1
ATOM 678 C CA . ASP A 1 81 ? -5.944 3.384 -3.576 1.00 94.50 81 ASP A CA 1
ATOM 679 C C . ASP A 1 81 ? -5.416 3.373 -5.018 1.00 94.50 81 ASP A C 1
ATOM 681 O O . ASP A 1 81 ? -4.559 2.562 -5.374 1.00 94.50 81 ASP A O 1
ATOM 685 N N . LEU A 1 82 ? -5.813 4.371 -5.817 1.00 96.19 82 LEU A N 1
ATOM 686 C CA . LEU A 1 82 ? -5.337 4.535 -7.189 1.00 96.19 82 LEU A CA 1
ATOM 687 C C . LEU A 1 82 ? -3.820 4.780 -7.252 1.00 96.19 82 LEU A C 1
ATOM 689 O O . LEU A 1 82 ? -3.126 4.184 -8.079 1.00 96.19 82 LEU A O 1
ATOM 693 N N . LEU A 1 83 ? -3.288 5.627 -6.363 1.00 95.94 83 LEU A N 1
ATOM 694 C CA . LEU A 1 83 ? -1.850 5.890 -6.274 1.00 95.94 83 LEU A CA 1
ATOM 695 C C . LEU A 1 83 ? -1.077 4.626 -5.868 1.00 95.94 83 LEU A C 1
ATOM 697 O O . LEU A 1 83 ? -0.037 4.326 -6.457 1.00 95.94 83 LEU A O 1
ATOM 701 N N . GLY A 1 84 ? -1.594 3.870 -4.894 1.00 94.75 84 GLY A N 1
ATOM 702 C CA . GLY A 1 84 ? -1.024 2.599 -4.448 1.00 94.75 84 GLY A CA 1
ATOM 703 C C . GLY A 1 84 ? -0.978 1.562 -5.571 1.00 94.75 84 GLY A C 1
ATOM 704 O O . GLY A 1 84 ? 0.065 0.947 -5.802 1.00 94.75 84 GLY A O 1
ATOM 705 N N . ALA A 1 85 ? -2.063 1.428 -6.336 1.00 96.75 85 ALA A N 1
ATOM 706 C CA . ALA A 1 85 ? -2.119 0.551 -7.503 1.00 96.75 85 ALA A CA 1
ATOM 707 C C . ALA A 1 85 ? -1.067 0.927 -8.561 1.00 96.75 85 ALA A C 1
ATOM 709 O O . ALA A 1 85 ? -0.362 0.053 -9.075 1.00 96.75 85 ALA A O 1
ATOM 710 N N . ALA A 1 86 ? -0.904 2.223 -8.848 1.00 98.00 86 ALA A N 1
ATOM 711 C CA . ALA A 1 86 ? 0.114 2.706 -9.776 1.00 98.00 86 ALA A CA 1
ATOM 712 C C . ALA A 1 86 ? 1.540 2.392 -9.281 1.00 98.00 86 ALA A C 1
ATOM 714 O O . ALA A 1 86 ? 2.328 1.826 -10.039 1.00 98.00 86 ALA A O 1
ATOM 715 N N . LYS A 1 87 ? 1.858 2.659 -8.001 1.00 96.44 87 LYS A N 1
ATOM 716 C CA . LYS A 1 87 ? 3.163 2.321 -7.391 1.00 96.44 87 LYS A CA 1
ATOM 717 C C . LYS A 1 87 ? 3.482 0.829 -7.514 1.00 96.44 87 LYS A C 1
ATOM 719 O O . LYS A 1 87 ? 4.580 0.465 -7.937 1.00 96.44 87 LYS A O 1
ATOM 724 N N . THR A 1 88 ? 2.529 -0.035 -7.171 1.00 96.50 88 THR A N 1
ATOM 725 C CA . THR A 1 88 ? 2.704 -1.493 -7.250 1.00 96.50 88 THR A CA 1
ATOM 726 C C . THR A 1 88 ? 2.918 -1.944 -8.690 1.00 96.50 88 THR A C 1
ATOM 728 O O . THR A 1 88 ? 3.840 -2.707 -8.965 1.00 96.50 88 THR A O 1
ATOM 731 N N . THR A 1 89 ? 2.139 -1.408 -9.630 1.00 98.25 89 THR A N 1
ATOM 732 C CA . THR A 1 89 ? 2.253 -1.752 -11.054 1.00 98.25 89 THR A CA 1
ATOM 733 C C . THR A 1 89 ? 3.611 -1.329 -11.634 1.00 98.25 89 THR A C 1
ATOM 735 O O . THR A 1 89 ? 4.207 -2.083 -12.402 1.00 98.25 89 THR A O 1
ATOM 738 N N . ILE A 1 90 ? 4.153 -0.171 -11.228 1.00 98.69 90 ILE A N 1
ATOM 739 C CA . ILE A 1 90 ? 5.518 0.260 -11.589 1.00 98.69 90 ILE A CA 1
ATOM 740 C C . ILE A 1 90 ? 6.547 -0.771 -11.113 1.00 98.69 90 ILE A C 1
ATOM 742 O O . ILE A 1 90 ? 7.363 -1.228 -11.914 1.00 98.69 90 ILE A O 1
ATOM 746 N N . LYS A 1 91 ? 6.487 -1.173 -9.834 1.00 97.81 91 LYS A N 1
ATOM 747 C CA . LYS A 1 91 ? 7.407 -2.169 -9.252 1.00 97.81 91 LYS A CA 1
ATOM 748 C C . LYS A 1 91 ? 7.321 -3.514 -9.986 1.00 97.81 91 LYS A C 1
ATOM 750 O O . LYS A 1 91 ? 8.351 -4.110 -10.290 1.00 97.81 91 LYS A O 1
ATOM 755 N N . MET A 1 92 ? 6.109 -3.957 -10.327 1.00 98.31 92 MET A N 1
ATOM 756 C CA . MET A 1 92 ? 5.884 -5.196 -11.076 1.00 98.31 92 MET A CA 1
ATOM 757 C C . MET A 1 92 ? 6.503 -5.153 -12.475 1.00 98.31 92 MET A C 1
ATOM 759 O O . MET A 1 92 ? 7.204 -6.089 -12.845 1.00 98.31 92 MET A O 1
ATOM 763 N N . TYR A 1 93 ? 6.296 -4.078 -13.247 1.00 98.69 93 TYR A N 1
ATOM 764 C CA . TYR A 1 93 ? 6.912 -3.967 -14.575 1.00 98.69 93 TYR A CA 1
ATOM 765 C C . TYR A 1 93 ? 8.433 -3.853 -14.499 1.00 98.69 93 TYR A C 1
ATOM 767 O O . TYR A 1 93 ? 9.117 -4.463 -15.317 1.00 98.69 93 TYR A O 1
ATOM 775 N N . ALA A 1 94 ? 8.968 -3.120 -13.518 1.00 98.50 94 ALA A N 1
ATOM 776 C CA . ALA A 1 94 ? 10.410 -3.028 -13.314 1.00 98.50 94 ALA A CA 1
ATOM 777 C C . ALA A 1 94 ? 11.034 -4.415 -13.085 1.00 98.50 94 ALA A C 1
ATOM 779 O O . ALA A 1 94 ? 12.017 -4.747 -13.741 1.00 98.50 94 ALA A O 1
ATOM 780 N N . SER A 1 95 ? 10.420 -5.248 -12.237 1.00 98.50 95 SER A N 1
ATOM 781 C CA . SER A 1 95 ? 10.849 -6.638 -12.034 1.00 98.50 95 SER A CA 1
ATOM 782 C C . SER A 1 95 ? 10.625 -7.506 -13.281 1.00 98.50 95 SER A C 1
ATOM 784 O O . SER A 1 95 ? 11.518 -8.229 -13.697 1.00 98.50 95 SER A O 1
ATOM 786 N N . ALA A 1 96 ? 9.485 -7.398 -13.965 1.00 98.44 96 ALA A N 1
ATOM 787 C CA . ALA A 1 96 ? 9.219 -8.203 -15.161 1.00 98.44 96 ALA A CA 1
ATOM 788 C C . ALA A 1 96 ? 10.226 -7.944 -16.302 1.00 98.44 96 ALA A C 1
ATOM 790 O O . ALA A 1 96 ? 10.549 -8.849 -17.073 1.00 98.44 96 ALA A O 1
ATOM 791 N N . ILE A 1 97 ? 10.747 -6.716 -16.407 1.00 98.69 97 ILE A N 1
ATOM 792 C CA . ILE A 1 97 ? 11.794 -6.344 -17.370 1.00 98.69 97 ILE A CA 1
ATOM 793 C C . ILE A 1 97 ? 13.121 -7.059 -17.074 1.00 98.69 97 ILE A C 1
ATOM 795 O O . ILE A 1 97 ? 13.832 -7.397 -18.025 1.00 98.69 97 ILE A O 1
ATOM 799 N N . THR A 1 98 ? 13.466 -7.296 -15.801 1.00 98.44 98 THR A N 1
ATOM 800 C CA . THR A 1 98 ? 14.717 -7.987 -15.434 1.00 98.44 98 THR A CA 1
ATOM 801 C C . THR A 1 98 ? 14.649 -9.482 -15.721 1.00 98.44 98 THR A C 1
ATOM 803 O O . THR A 1 98 ? 15.651 -10.055 -16.138 1.00 98.44 98 THR A O 1
ATOM 806 N N . GLU A 1 99 ? 13.466 -10.085 -15.589 1.00 98.31 99 GLU A N 1
ATOM 807 C CA . GLU A 1 99 ? 13.281 -11.539 -15.706 1.00 98.31 99 GLU A CA 1
ATOM 808 C C . GLU A 1 99 ? 12.970 -12.034 -17.129 1.00 98.31 99 GLU A C 1
ATOM 810 O O . GLU A 1 99 ? 13.100 -13.222 -17.424 1.00 98.31 99 GLU A O 1
ATOM 815 N N . THR A 1 100 ? 12.541 -11.158 -18.045 1.00 98.12 100 THR A N 1
ATOM 816 C CA . THR A 1 100 ? 12.140 -11.592 -19.396 1.00 98.12 100 THR A CA 1
ATOM 817 C C . THR A 1 100 ? 13.333 -11.855 -20.315 1.00 98.12 100 THR A C 1
ATOM 819 O O . THR A 1 100 ? 14.175 -10.985 -20.534 1.00 98.12 100 THR A O 1
ATOM 822 N N . THR A 1 101 ? 13.377 -13.020 -20.959 1.00 98.25 101 THR A N 1
ATOM 823 C CA . THR A 1 101 ? 14.391 -13.351 -21.977 1.00 98.25 101 THR A CA 1
ATOM 824 C C . THR A 1 101 ? 13.967 -12.986 -23.407 1.00 98.25 101 THR A C 1
ATOM 826 O O . THR A 1 101 ? 14.830 -12.851 -24.269 1.00 98.25 101 THR A O 1
ATOM 829 N N . SER A 1 102 ? 12.671 -12.761 -23.674 1.00 98.56 102 SER A N 1
ATOM 830 C CA . SER A 1 102 ? 12.175 -12.309 -24.991 1.00 98.56 102 SER A CA 1
ATOM 831 C C . SER A 1 102 ? 12.384 -10.805 -25.182 1.00 98.56 102 SER A C 1
ATOM 833 O O . SER A 1 102 ? 11.930 -9.993 -24.367 1.00 98.56 102 SER A O 1
ATOM 835 N N . SER A 1 103 ? 13.026 -10.429 -26.292 1.00 98.06 103 SER A N 1
ATOM 836 C CA . SER A 1 103 ? 13.230 -9.040 -26.726 1.00 98.06 103 SER A CA 1
ATOM 837 C C . SER A 1 103 ? 11.916 -8.312 -26.997 1.00 98.06 103 SER A C 1
ATOM 839 O O . SER A 1 103 ? 11.746 -7.153 -26.609 1.00 98.06 103 SER A O 1
ATOM 841 N N . GLU A 1 104 ? 10.962 -8.995 -27.622 1.00 98.56 104 GLU A N 1
ATOM 842 C CA . GLU A 1 104 ? 9.663 -8.445 -28.004 1.00 98.56 104 GLU A CA 1
ATOM 843 C C . GLU A 1 104 ? 8.848 -8.141 -26.748 1.00 98.56 104 GLU A C 1
ATOM 845 O O . GLU A 1 104 ? 8.337 -7.030 -26.583 1.00 98.56 104 GLU A O 1
ATOM 850 N N . LEU A 1 105 ? 8.797 -9.097 -25.814 1.00 98.56 105 LEU A N 1
ATOM 851 C CA . LEU A 1 105 ? 8.096 -8.925 -24.547 1.00 98.56 105 LEU A CA 1
ATOM 852 C C . LEU A 1 105 ? 8.751 -7.842 -23.679 1.00 98.56 105 LEU A C 1
ATOM 854 O O . LEU A 1 105 ? 8.052 -7.013 -23.096 1.00 98.56 105 LEU A O 1
ATOM 858 N N . ARG A 1 106 ? 10.089 -7.772 -23.661 1.00 98.62 106 ARG A N 1
ATOM 859 C CA . ARG A 1 106 ? 10.831 -6.704 -22.973 1.00 98.62 106 ARG A CA 1
ATOM 860 C C . ARG A 1 106 ? 10.448 -5.320 -23.497 1.00 98.62 106 ARG A C 1
ATOM 862 O O . ARG A 1 106 ? 10.210 -4.410 -22.705 1.00 98.62 106 ARG A O 1
ATOM 869 N N . SER A 1 107 ? 10.333 -5.165 -24.817 1.00 98.69 107 SER A N 1
ATOM 870 C CA . SER A 1 107 ? 9.893 -3.910 -25.441 1.00 98.69 107 SER A CA 1
ATOM 871 C C . SER A 1 107 ? 8.471 -3.517 -25.012 1.00 98.69 107 SER A C 1
ATOM 873 O O . SER A 1 107 ? 8.211 -2.356 -24.680 1.00 98.69 107 SER A O 1
ATOM 875 N N . VAL A 1 108 ? 7.552 -4.490 -24.934 1.00 98.75 108 VAL A N 1
ATOM 876 C CA . VAL A 1 108 ? 6.188 -4.272 -24.422 1.00 98.75 108 VAL A CA 1
ATOM 877 C C . VAL A 1 108 ? 6.213 -3.801 -22.966 1.00 98.75 108 VAL A C 1
ATOM 879 O O . VAL A 1 108 ? 5.562 -2.806 -22.644 1.00 98.75 108 VAL A O 1
ATOM 882 N N . PHE A 1 109 ? 6.985 -4.459 -22.097 1.00 98.75 109 PHE A N 1
ATOM 883 C CA . PHE A 1 109 ? 7.074 -4.086 -20.684 1.00 98.75 109 PHE A CA 1
ATOM 884 C C . PHE A 1 109 ? 7.661 -2.692 -20.475 1.00 98.75 109 PHE A C 1
ATOM 886 O O . PHE A 1 109 ? 7.107 -1.928 -19.688 1.00 98.75 109 PHE A O 1
ATOM 893 N N . HIS A 1 110 ? 8.703 -2.304 -21.216 1.00 98.75 110 HIS A N 1
ATOM 894 C CA . HIS A 1 110 ? 9.221 -0.932 -21.166 1.00 98.75 110 HIS A CA 1
ATOM 895 C C . HIS A 1 110 ? 8.160 0.101 -21.556 1.00 98.75 110 HIS A C 1
ATOM 897 O O . HIS A 1 110 ? 7.994 1.116 -20.876 1.00 98.75 110 HIS A O 1
ATOM 903 N N . ARG A 1 111 ? 7.401 -0.160 -22.628 1.00 98.75 111 ARG A N 1
ATOM 904 C CA . ARG A 1 111 ? 6.307 0.727 -23.039 1.00 98.75 111 ARG A CA 1
ATOM 905 C C . ARG A 1 111 ? 5.233 0.827 -21.955 1.00 98.75 111 ARG A C 1
ATOM 907 O O . ARG A 1 111 ? 4.792 1.931 -21.648 1.00 98.75 111 ARG A O 1
ATOM 914 N N . HIS A 1 112 ? 4.825 -0.296 -21.366 1.00 98.75 112 HIS A N 1
ATOM 915 C CA . HIS A 1 112 ? 3.823 -0.304 -20.300 1.00 98.75 112 HIS A CA 1
ATOM 916 C C . HIS A 1 112 ? 4.320 0.411 -19.041 1.00 98.75 112 HIS A C 1
ATOM 918 O O . HIS A 1 112 ? 3.575 1.208 -18.480 1.00 98.75 112 HIS A O 1
ATOM 924 N N . LEU A 1 113 ? 5.582 0.218 -18.648 1.00 98.81 113 LEU A N 1
ATOM 925 C CA . LEU A 1 113 ? 6.196 0.946 -17.538 1.00 98.81 113 LEU A CA 1
ATOM 926 C C . LEU A 1 113 ? 6.083 2.464 -17.740 1.00 98.81 113 LEU A C 1
ATOM 928 O O . LEU A 1 113 ? 5.620 3.160 -16.842 1.00 98.81 113 LEU A O 1
ATOM 932 N N . ASN A 1 114 ? 6.404 2.974 -18.933 1.00 98.75 114 ASN A N 1
ATOM 933 C CA . ASN A 1 114 ? 6.281 4.404 -19.242 1.00 98.75 114 ASN A CA 1
ATOM 934 C C . ASN A 1 114 ? 4.827 4.913 -19.175 1.00 98.75 114 ASN A C 1
ATOM 936 O O . ASN A 1 114 ? 4.572 6.027 -18.706 1.00 98.75 114 ASN A O 1
ATOM 940 N N . ILE A 1 115 ? 3.861 4.096 -19.606 1.00 98.69 115 ILE A N 1
ATOM 941 C CA . ILE A 1 115 ? 2.428 4.417 -19.498 1.00 98.69 115 ILE A CA 1
ATOM 942 C C . ILE A 1 115 ? 2.006 4.489 -18.024 1.00 98.69 115 ILE A C 1
ATOM 944 O O . ILE A 1 115 ? 1.328 5.433 -17.623 1.00 98.69 115 ILE A O 1
ATOM 948 N N . VAL A 1 116 ? 2.434 3.530 -17.202 1.00 98.56 116 VAL A N 1
ATOM 949 C CA . VAL A 1 116 ? 2.094 3.471 -15.772 1.00 98.56 116 VAL A CA 1
ATOM 950 C C . VAL A 1 116 ? 2.790 4.589 -14.987 1.00 98.56 116 VAL A C 1
ATOM 952 O O . VAL A 1 116 ? 2.168 5.173 -14.106 1.00 98.56 116 VAL A O 1
ATOM 955 N N . ILE A 1 117 ? 4.024 4.969 -15.338 1.00 98.75 117 ILE A N 1
ATOM 956 C CA . ILE A 1 117 ? 4.684 6.169 -14.791 1.00 98.75 117 ILE A CA 1
ATOM 957 C C . ILE A 1 117 ? 3.848 7.416 -15.101 1.00 98.75 117 ILE A C 1
ATOM 959 O O . ILE A 1 117 ? 3.558 8.202 -14.204 1.00 98.75 117 ILE A O 1
ATOM 963 N N . SER A 1 118 ? 3.378 7.562 -16.343 1.00 98.69 118 SER A N 1
ATOM 964 C CA . SER A 1 118 ? 2.507 8.682 -16.727 1.00 98.69 118 SER A CA 1
ATOM 965 C C . SER A 1 118 ? 1.177 8.677 -15.960 1.00 98.69 118 SER A C 1
ATOM 967 O O . SER A 1 118 ? 0.658 9.734 -15.598 1.00 98.69 118 SER A O 1
ATOM 969 N N . TRP A 1 119 ? 0.619 7.492 -15.691 1.00 98.62 119 TRP A N 1
ATOM 970 C CA . TRP A 1 119 ? -0.573 7.324 -14.859 1.00 98.62 119 TR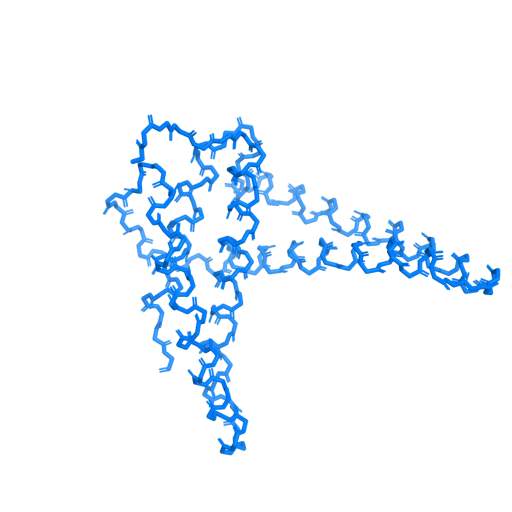P A CA 1
ATOM 971 C C . TRP A 1 119 ? -0.314 7.745 -13.408 1.00 98.62 119 TRP A C 1
ATOM 973 O O . TRP A 1 119 ? -1.070 8.563 -12.885 1.00 98.62 119 TRP A O 1
ATOM 983 N N . TYR A 1 120 ? 0.783 7.284 -12.798 1.00 98.50 120 TYR A N 1
ATOM 984 C CA . TYR A 1 120 ? 1.216 7.703 -11.463 1.00 98.50 120 TYR A CA 1
ATOM 985 C C . TYR A 1 120 ? 1.347 9.226 -11.363 1.00 98.50 120 TYR A C 1
ATOM 987 O O . TYR A 1 120 ? 0.775 9.825 -10.454 1.00 98.50 120 TYR A O 1
ATOM 995 N N . THR A 1 121 ? 2.026 9.865 -12.323 1.00 98.31 121 THR A N 1
ATOM 996 C CA . THR A 1 121 ? 2.217 11.323 -12.343 1.00 98.31 121 THR A CA 1
ATOM 997 C C . THR A 1 121 ? 0.886 12.069 -12.324 1.00 98.31 121 THR A C 1
ATOM 999 O O . THR A 1 121 ? 0.706 12.961 -11.501 1.00 98.31 121 THR A O 1
ATOM 1002 N N . LYS A 1 122 ? -0.089 11.662 -13.149 1.00 98.50 122 LYS A N 1
ATOM 1003 C CA . LYS A 1 122 ? -1.421 12.292 -13.178 1.00 98.50 122 LYS A CA 1
ATOM 1004 C C . LYS A 1 122 ? -2.147 12.196 -11.834 1.00 98.50 122 LYS A C 1
ATOM 1006 O O . LYS A 1 122 ? -2.779 13.162 -11.408 1.00 98.50 122 LYS A O 1
ATOM 1011 N N . ILE A 1 123 ? -2.068 11.042 -11.168 1.00 97.88 123 ILE A N 1
ATOM 1012 C CA . ILE A 1 123 ? -2.684 10.844 -9.848 1.00 97.88 123 ILE A CA 1
ATOM 1013 C C . ILE A 1 123 ? -1.977 11.713 -8.809 1.00 97.88 123 ILE A C 1
ATOM 1015 O O . ILE A 1 123 ? -2.637 12.426 -8.055 1.00 97.88 123 ILE A O 1
ATOM 1019 N N . PHE A 1 124 ? -0.644 11.678 -8.786 1.00 96.06 124 PHE A N 1
ATOM 1020 C CA . PHE A 1 124 ? 0.165 12.446 -7.847 1.00 96.06 124 PHE A CA 1
ATOM 1021 C C . PHE A 1 124 ? -0.087 13.951 -7.987 1.00 96.06 124 PHE A C 1
ATOM 1023 O O . PHE A 1 124 ? -0.350 14.623 -6.993 1.00 96.06 124 PHE A O 1
ATOM 1030 N N . GLU A 1 125 ? -0.087 14.481 -9.211 1.00 96.56 125 GLU A N 1
ATOM 1031 C CA . GLU A 1 125 ? -0.390 15.889 -9.489 1.00 96.56 125 GLU A CA 1
ATOM 1032 C C . GLU A 1 125 ? -1.786 16.274 -8.997 1.00 96.56 125 GLU A C 1
ATOM 1034 O O . GLU A 1 125 ? -1.951 17.311 -8.351 1.00 96.56 125 GLU A O 1
ATOM 1039 N N . TYR A 1 126 ? -2.787 15.424 -9.243 1.00 96.25 126 TYR A N 1
ATOM 1040 C CA . TYR A 1 126 ? -4.136 15.622 -8.723 1.00 96.25 126 TYR A CA 1
ATOM 1041 C C . TYR A 1 126 ? -4.155 15.645 -7.188 1.00 96.25 126 TYR A C 1
ATOM 1043 O O . TYR A 1 126 ? -4.732 16.559 -6.595 1.00 96.25 126 TYR A O 1
ATOM 1051 N N . MET A 1 127 ? -3.510 14.681 -6.529 1.00 94.38 127 MET A N 1
ATOM 1052 C CA . MET A 1 127 ? -3.463 14.614 -5.068 1.00 94.38 127 MET A CA 1
ATOM 1053 C C . MET A 1 127 ? -2.728 15.813 -4.467 1.00 94.38 127 MET A C 1
ATOM 1055 O O . MET A 1 127 ? -3.197 16.387 -3.486 1.00 94.38 127 MET A O 1
ATOM 1059 N N . ASN A 1 128 ? -1.612 16.228 -5.063 1.00 91.56 128 ASN A N 1
ATOM 1060 C CA . ASN A 1 128 ? -0.829 17.371 -4.613 1.00 91.56 128 ASN A CA 1
ATOM 1061 C C . ASN A 1 128 ? -1.613 18.683 -4.793 1.00 91.56 128 ASN A C 1
ATOM 1063 O O . ASN A 1 128 ? -1.757 19.449 -3.842 1.00 91.56 128 ASN A O 1
ATOM 1067 N N . LYS A 1 129 ? -2.218 18.901 -5.972 1.00 93.88 129 LYS A N 1
ATOM 1068 C CA . LYS A 1 129 ? -3.057 20.077 -6.269 1.00 93.88 129 LYS A CA 1
ATOM 1069 C C . LYS A 1 129 ? -4.232 20.225 -5.299 1.00 93.88 129 LYS A C 1
ATOM 1071 O O . LYS A 1 129 ? -4.580 21.342 -4.934 1.00 93.88 129 LYS A O 1
ATOM 1076 N N . ASN A 1 130 ? -4.839 19.114 -4.885 1.00 91.12 130 ASN A N 1
ATOM 1077 C CA . ASN A 1 130 ? -5.984 19.110 -3.970 1.00 91.12 130 ASN A CA 1
ATOM 1078 C C . ASN A 1 130 ? -5.579 19.006 -2.487 1.00 91.12 130 ASN A C 1
ATOM 1080 O O . ASN A 1 130 ? -6.432 18.793 -1.629 1.00 91.12 130 ASN A O 1
ATOM 1084 N N . GLY A 1 131 ? -4.287 19.127 -2.159 1.00 87.69 131 GLY A N 1
ATOM 1085 C CA . GLY A 1 131 ? -3.804 19.080 -0.776 1.00 87.69 131 GLY A CA 1
ATOM 1086 C C . GLY A 1 131 ? -3.946 17.709 -0.105 1.00 87.69 131 GLY A C 1
ATOM 1087 O O . GLY A 1 131 ? -3.859 17.609 1.123 1.00 87.69 131 GLY A O 1
ATOM 1088 N N . LEU A 1 132 ? -4.152 16.646 -0.886 1.00 88.31 132 LEU A N 1
ATOM 1089 C CA . LEU A 1 132 ? -4.288 15.273 -0.402 1.00 88.31 132 LEU A CA 1
ATOM 1090 C C . LEU A 1 132 ? -2.926 14.683 -0.022 1.00 88.31 132 LEU A C 1
ATOM 1092 O O . LEU A 1 132 ? -2.849 13.970 0.973 1.00 88.31 132 LEU A O 1
ATOM 1096 N N . TYR A 1 133 ? -1.851 15.084 -0.709 1.00 88.81 133 TYR A N 1
ATOM 1097 C CA . TYR A 1 133 ? -0.489 14.578 -0.495 1.00 88.81 133 TYR A CA 1
ATOM 1098 C C . TYR A 1 133 ? 0.478 15.705 -0.066 1.00 88.81 133 TYR A C 1
ATOM 1100 O O . TYR A 1 133 ? 0.889 16.506 -0.905 1.00 88.81 133 TYR A O 1
ATOM 1108 N N . PRO A 1 134 ? 0.835 15.837 1.227 1.00 87.38 134 PRO A N 1
ATOM 1109 C CA . PRO A 1 134 ? 1.737 16.887 1.713 1.00 87.38 134 PRO A CA 1
ATOM 1110 C C . PRO A 1 134 ? 3.218 16.541 1.452 1.00 87.38 134 PRO A C 1
ATOM 1112 O O . PRO A 1 134 ? 3.982 16.316 2.384 1.00 87.38 134 PRO A O 1
ATOM 1115 N N . SER A 1 135 ? 3.634 16.533 0.181 1.00 85.88 135 SER A N 1
ATOM 1116 C CA . SER A 1 135 ? 4.932 16.006 -0.295 1.00 85.88 135 SER A CA 1
ATOM 1117 C C . SER A 1 135 ? 6.183 16.534 0.422 1.00 85.88 135 SER A C 1
ATOM 1119 O O . SER A 1 135 ? 7.188 15.837 0.488 1.00 85.88 135 SER A O 1
ATOM 1121 N N . PHE A 1 136 ? 6.138 17.764 0.939 1.00 87.50 136 PHE A N 1
ATOM 1122 C CA . PHE A 1 136 ? 7.291 18.446 1.543 1.00 87.50 136 PHE A CA 1
ATOM 1123 C C . PHE A 1 136 ? 7.259 18.484 3.076 1.00 87.50 136 PHE A C 1
ATOM 1125 O O . PHE A 1 136 ? 8.133 19.091 3.688 1.00 87.50 136 PHE A O 1
ATOM 1132 N N . ASN A 1 137 ? 6.251 17.882 3.713 1.00 89.25 137 ASN A N 1
ATOM 1133 C CA . ASN A 1 137 ? 6.123 17.876 5.167 1.00 89.25 137 ASN A CA 1
ATOM 1134 C C . ASN A 1 137 ? 5.881 16.444 5.653 1.00 89.25 137 ASN A C 1
ATOM 1136 O O . ASN A 1 137 ? 4.739 15.987 5.707 1.00 89.25 137 ASN A O 1
ATOM 1140 N N . LEU A 1 138 ? 6.973 15.753 6.000 1.00 85.75 138 LEU A N 1
ATOM 1141 C CA . LEU A 1 138 ? 6.928 14.359 6.445 1.00 85.75 138 LEU A CA 1
ATOM 1142 C C . LEU A 1 138 ? 6.095 14.185 7.716 1.00 85.75 138 LEU A C 1
ATOM 1144 O O . LEU A 1 138 ? 5.326 13.236 7.808 1.00 85.75 138 LEU A O 1
ATOM 1148 N N . GLN A 1 139 ? 6.196 15.117 8.664 1.00 85.50 139 GLN A N 1
ATOM 1149 C CA . GLN A 1 139 ? 5.390 15.068 9.879 1.00 85.50 139 GLN A CA 1
ATOM 1150 C C . GLN A 1 139 ? 3.895 15.085 9.533 1.00 85.50 139 GLN A C 1
ATOM 1152 O O . GLN A 1 139 ? 3.145 14.209 9.947 1.00 85.50 139 GLN A O 1
ATOM 1157 N N . LYS A 1 140 ? 3.473 16.019 8.676 1.00 87.06 140 LYS A N 1
ATOM 1158 C CA . LYS A 1 140 ? 2.083 16.117 8.213 1.00 87.06 140 LYS A CA 1
ATOM 1159 C C . LYS A 1 140 ? 1.643 14.909 7.380 1.00 87.06 140 LYS A C 1
ATOM 1161 O O . LYS A 1 140 ? 0.452 14.609 7.328 1.00 87.06 140 LYS A O 1
ATOM 1166 N N . LEU A 1 141 ? 2.572 14.258 6.680 1.00 88.38 141 LEU A N 1
ATOM 1167 C CA . LEU A 1 141 ? 2.312 13.017 5.951 1.00 88.38 141 LEU A CA 1
ATOM 1168 C C . LEU A 1 141 ? 1.970 11.893 6.940 1.00 88.38 141 LEU A C 1
ATOM 1170 O O . LEU A 1 141 ? 0.880 11.339 6.860 1.00 88.38 141 LEU A O 1
ATOM 1174 N N . LEU A 1 142 ? 2.826 11.668 7.938 1.00 89.00 142 LEU A N 1
ATOM 1175 C CA . LEU A 1 142 ? 2.629 10.642 8.966 1.00 89.00 142 LEU A CA 1
ATOM 1176 C C . LEU A 1 142 ? 1.398 10.906 9.849 1.00 89.00 142 LEU A C 1
ATOM 1178 O O . LEU A 1 142 ? 0.654 9.979 10.163 1.00 89.00 142 LEU A O 1
ATOM 1182 N N . GLU A 1 143 ? 1.123 12.165 10.200 1.00 87.88 143 GLU A N 1
ATOM 1183 C CA . GLU A 1 143 ? -0.100 12.555 10.918 1.00 87.88 143 GLU A CA 1
ATOM 1184 C C . GLU A 1 143 ? -1.362 12.170 10.126 1.00 87.88 143 GLU A C 1
ATOM 1186 O O . GLU A 1 143 ? -2.321 11.630 10.687 1.00 87.88 143 GLU A O 1
ATOM 1191 N N . LYS A 1 144 ? -1.360 12.402 8.804 1.00 87.25 144 LYS A N 1
ATOM 1192 C CA . LYS A 1 144 ? -2.459 11.987 7.920 1.00 87.25 144 LYS A CA 1
ATOM 1193 C C . LYS A 1 144 ? -2.566 10.470 7.802 1.00 87.25 144 LYS A C 1
ATOM 1195 O O . LYS A 1 144 ? -3.686 9.960 7.750 1.00 87.25 144 LYS A O 1
ATOM 1200 N N . ASP A 1 145 ? -1.445 9.758 7.768 1.00 90.75 145 ASP A N 1
ATOM 1201 C CA . ASP A 1 145 ? -1.440 8.296 7.715 1.00 90.75 145 ASP A CA 1
ATOM 1202 C C . ASP A 1 145 ? -2.061 7.712 8.985 1.00 90.75 145 ASP A C 1
ATOM 1204 O O . ASP A 1 145 ? -2.972 6.887 8.900 1.00 90.75 145 ASP A O 1
ATOM 1208 N N . ALA A 1 146 ? -1.653 8.201 10.161 1.00 91.06 146 ALA A N 1
ATOM 1209 C CA . ALA A 1 146 ? -2.220 7.784 11.441 1.00 91.06 146 ALA A CA 1
ATOM 1210 C C . ALA A 1 146 ? -3.729 8.056 11.504 1.00 91.06 146 ALA A C 1
ATOM 1212 O O . ALA A 1 146 ? -4.505 7.189 11.918 1.00 91.06 146 ALA A O 1
ATOM 1213 N N . GLN A 1 147 ? -4.167 9.219 11.014 1.00 89.12 147 GLN A N 1
ATOM 1214 C CA . GLN A 1 147 ? -5.585 9.544 10.913 1.00 89.12 147 GLN A CA 1
ATOM 1215 C C . GLN A 1 147 ? -6.334 8.577 9.977 1.00 89.12 147 GLN A C 1
ATOM 1217 O O . GLN A 1 147 ? -7.436 8.118 10.295 1.00 89.12 147 GLN A O 1
ATOM 1222 N N . ASN A 1 148 ? -5.760 8.251 8.815 1.00 89.62 148 ASN A N 1
ATOM 1223 C CA . ASN A 1 148 ? -6.368 7.317 7.868 1.00 89.62 148 ASN A CA 1
ATOM 1224 C C . ASN A 1 148 ? -6.491 5.911 8.471 1.00 89.62 148 ASN A C 1
ATOM 1226 O O . ASN A 1 148 ? -7.541 5.277 8.365 1.00 89.62 148 ASN A O 1
ATOM 1230 N N . VAL A 1 149 ? -5.455 5.454 9.174 1.00 93.19 149 VAL A N 1
ATOM 1231 C CA . VAL A 1 149 ? -5.460 4.177 9.889 1.00 93.19 149 VAL A CA 1
ATOM 1232 C C . VAL A 1 149 ? -6.554 4.149 10.949 1.00 93.19 149 VAL A C 1
ATOM 1234 O O . VAL A 1 149 ? -7.343 3.207 10.989 1.00 93.19 149 VAL A O 1
ATOM 1237 N N . GLN A 1 150 ? -6.667 5.188 11.774 1.00 91.75 150 GLN A N 1
ATOM 1238 C CA . GLN A 1 150 ? -7.735 5.291 12.770 1.00 91.75 150 GLN A CA 1
ATOM 1239 C C . GLN A 1 150 ? -9.129 5.221 12.132 1.00 91.75 150 GLN A C 1
ATOM 1241 O O . GLN A 1 150 ? -9.999 4.493 12.616 1.00 91.75 150 GLN A O 1
ATOM 1246 N N . ASN A 1 151 ? -9.338 5.919 11.012 1.00 90.06 151 ASN A N 1
ATOM 1247 C CA . ASN A 1 151 ? -10.591 5.852 10.261 1.00 90.06 151 ASN A CA 1
ATOM 1248 C C . ASN A 1 151 ? -10.875 4.434 9.744 1.00 90.06 151 ASN A C 1
ATOM 1250 O O . ASN A 1 151 ? -11.999 3.945 9.877 1.00 90.06 151 ASN A O 1
ATOM 1254 N N . ALA A 1 152 ? -9.861 3.756 9.201 1.00 93.19 152 ALA A N 1
ATOM 1255 C CA . ALA A 1 152 ? -9.972 2.381 8.726 1.00 93.19 152 ALA A CA 1
ATOM 1256 C C . ALA A 1 152 ? -10.302 1.403 9.869 1.00 93.19 152 ALA A C 1
ATOM 1258 O O . ALA A 1 152 ? -11.162 0.534 9.713 1.00 93.19 152 ALA A O 1
ATOM 1259 N N . LEU A 1 153 ? -9.689 1.570 11.045 1.00 94.56 153 LEU A N 1
ATOM 1260 C CA . LEU A 1 153 ? -9.970 0.767 12.240 1.00 94.56 153 LEU A CA 1
ATOM 1261 C C . LEU A 1 153 ? -11.411 0.969 12.736 1.00 94.56 153 LEU A C 1
ATOM 1263 O O . LEU A 1 153 ? -12.095 -0.006 13.038 1.00 94.56 153 LEU A O 1
ATOM 1267 N N . LEU A 1 154 ? -11.901 2.212 12.761 1.00 92.94 154 LEU A N 1
ATOM 1268 C CA . LEU A 1 154 ? -13.257 2.551 13.217 1.00 92.94 154 LEU A CA 1
ATOM 1269 C C . LEU A 1 154 ? -14.359 2.216 12.200 1.00 92.94 154 LEU A C 1
ATOM 1271 O O . LEU A 1 154 ? -15.541 2.181 12.560 1.00 92.94 154 LEU A O 1
ATOM 1275 N N . MET A 1 155 ? -14.004 1.983 10.934 1.00 92.00 155 MET A N 1
ATOM 1276 C CA . MET A 1 155 ? -14.960 1.607 9.901 1.00 92.00 155 MET A CA 1
ATOM 1277 C C . MET A 1 155 ? -15.658 0.290 10.263 1.00 92.00 155 MET A C 1
ATOM 1279 O O . MET A 1 155 ? -15.014 -0.728 10.528 1.00 92.00 155 MET A O 1
ATOM 1283 N N . 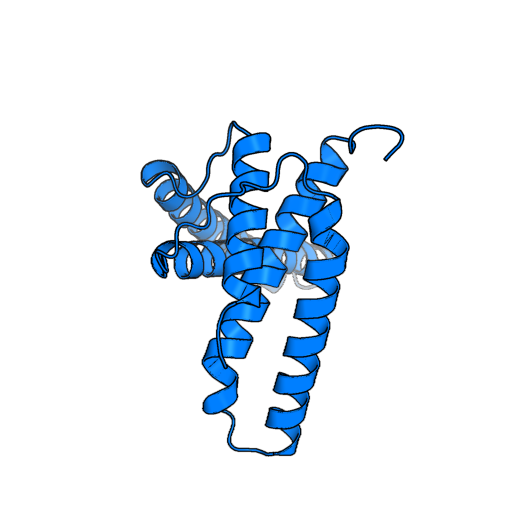LYS A 1 156 ? -16.994 0.318 10.249 1.00 91.94 156 LYS A N 1
ATOM 1284 C CA . LYS A 1 156 ? -17.838 -0.866 10.442 1.00 91.94 156 LYS A CA 1
ATOM 1285 C C . LYS A 1 156 ? -17.904 -1.683 9.153 1.00 91.94 156 LYS A C 1
ATOM 1287 O O . LYS A 1 156 ? -17.933 -1.103 8.067 1.00 91.94 156 LYS A O 1
ATOM 1292 N N . TYR A 1 157 ? -17.980 -2.999 9.303 1.00 91.12 157 TYR A N 1
ATOM 1293 C CA . TYR A 1 157 ? -18.094 -3.976 8.223 1.00 91.12 157 TYR A CA 1
ATOM 1294 C C . TYR A 1 157 ? -19.112 -5.056 8.561 1.00 91.12 157 TYR A C 1
ATOM 1296 O O . TYR A 1 157 ? -19.712 -4.980 9.656 1.00 91.12 157 TYR A O 1
#

Radius of gyration: 17.82 Å; chains: 1; bounding box: 37×40×51 Å